Protein AF-A0A9P7HRH3-F1 (afdb_monomer)

Foldseek 3Di:
DPPVVVVLVVVCVVLVVVADCPDSVDRDDPVVVVVVCVQQQLCDVQQAPPPVHVNVVVCCVPPVPLRVCCVPFDDDPLSSQPDDRVDHDDHDPCSSVVSVVVRVCVVCVCVVVD

Solvent-accessible surface area (backbone atoms only — not comparable to full-atom values): 6646 Å² total; per-residue (Å²): 124,61,68,67,53,50,56,50,51,54,51,50,57,59,49,46,76,78,40,57,70,82,45,104,86,43,82,56,46,72,68,56,55,50,48,51,38,60,72,50,20,29,51,53,70,48,42,43,98,29,86,88,34,68,53,14,52,50,40,48,72,75,39,47,67,60,45,52,40,74,72,74,48,68,86,51,80,41,56,54,17,54,40,80,62,97,38,64,49,73,54,38,91,62,20,62,59,56,43,50,53,52,34,53,51,58,77,48,60,67,60,89,76,110

pLDDT: mean 86.04, std 13.28, range [50.44, 98.31]

Secondary structure (DSSP, 8-state):
-HHHHHHHHHHHHHHHTTS-EEETTEE--HHHHHHHHHHHT--HHHHSS-TTSHHHHHHHHH-HHHHHHHHHS---GGGGGTS--SSSSPP-TTHHHHHHHHHHHHHHTTGGG-

Organism: NCBI:txid221167

Sequence (114 aa):
MNKDADAFIDNIVKLSKGGDVKFTGVIGHKEFDKWLNVVAGTGLYDHLGNWTNGRCWKLWWKDRELYNKLMTGILSAHVLRLFDTGRGRKQWAGARQAIMEANDAADNFGKDKA

Radius of gyration: 17.29 Å; Cα contacts (8 Å, |Δi|>4): 103; chains: 1; bo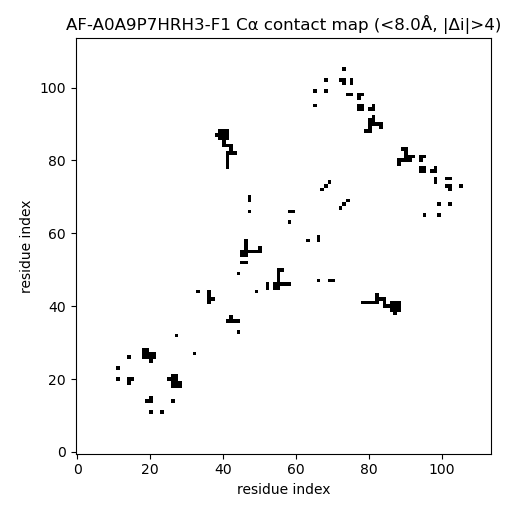unding box: 52×30×35 Å

Mean predicted aligned error: 9.31 Å

Structure (mmCIF, N/CA/C/O backbone):
data_AF-A0A9P7HRH3-F1
#
_entry.id   AF-A0A9P7HRH3-F1
#
loop_
_atom_site.group_PDB
_atom_site.id
_atom_site.type_symbol
_atom_site.label_atom_id
_atom_site.label_alt_id
_atom_site.label_comp_id
_atom_site.label_asym_id
_atom_site.label_entity_id
_atom_site.label_seq_id
_atom_site.pdbx_PDB_ins_code
_atom_site.Cartn_x
_atom_site.Cartn_y
_atom_site.Cartn_z
_atom_site.occupancy
_atom_site.B_iso_or_equiv
_atom_site.auth_seq_id
_atom_site.auth_comp_id
_atom_site.auth_asym_id
_atom_site.auth_atom_id
_atom_site.pdbx_PDB_model_num
ATOM 1 N N . MET A 1 1 ? 34.851 -1.858 -14.385 1.00 52.06 1 MET A N 1
ATOM 2 C CA . MET A 1 1 ? 33.862 -1.669 -13.304 1.00 52.06 1 MET A CA 1
ATOM 3 C C . MET A 1 1 ? 32.852 -0.556 -13.600 1.00 52.06 1 MET A C 1
ATOM 5 O O . MET A 1 1 ? 31.695 -0.786 -13.305 1.00 52.06 1 MET A O 1
ATOM 9 N N . ASN A 1 2 ? 33.215 0.573 -14.241 1.00 67.44 2 ASN A N 1
ATOM 10 C CA . ASN A 1 2 ? 32.230 1.622 -14.597 1.00 67.44 2 ASN A CA 1
ATOM 11 C C . ASN A 1 2 ? 31.457 1.388 -15.910 1.00 67.44 2 ASN A C 1
ATOM 13 O O . ASN A 1 2 ? 30.243 1.512 -15.910 1.00 67.44 2 ASN A O 1
ATOM 17 N N . LYS A 1 3 ? 32.104 0.963 -17.007 1.00 76.81 3 LYS A N 1
ATOM 18 C CA . LYS A 1 3 ? 31.423 0.846 -18.318 1.00 76.81 3 LYS A CA 1
ATOM 19 C C . LYS A 1 3 ? 30.221 -0.104 -18.341 1.00 76.81 3 LYS A C 1
ATOM 21 O O . LYS A 1 3 ? 29.225 0.203 -18.984 1.00 76.81 3 LYS A O 1
ATOM 26 N N . ASP A 1 4 ? 30.311 -1.239 -17.654 1.00 76.81 4 ASP A N 1
ATOM 27 C CA . ASP A 1 4 ? 29.221 -2.224 -17.632 1.00 76.81 4 ASP A CA 1
ATOM 28 C C . ASP A 1 4 ? 28.041 -1.743 -16.774 1.00 76.81 4 ASP A C 1
ATOM 30 O O . ASP A 1 4 ? 26.886 -2.019 -17.091 1.00 76.81 4 ASP A O 1
ATOM 34 N N . ALA A 1 5 ? 28.328 -0.973 -15.717 1.00 69.19 5 ALA A N 1
ATOM 35 C CA . ALA A 1 5 ? 27.309 -0.331 -14.894 1.00 69.19 5 ALA A CA 1
ATOM 36 C C . ALA A 1 5 ? 26.604 0.796 -15.666 1.00 69.19 5 ALA A C 1
ATOM 38 O O . ALA A 1 5 ? 25.376 0.857 -15.669 1.00 69.19 5 ALA A O 1
ATOM 39 N N . ASP A 1 6 ? 27.365 1.621 -16.387 1.00 82.31 6 ASP A N 1
ATOM 40 C CA . ASP A 1 6 ? 26.828 2.706 -17.213 1.00 82.31 6 ASP A CA 1
ATOM 41 C C . ASP A 1 6 ? 25.946 2.153 -18.346 1.00 82.31 6 ASP A C 1
ATOM 43 O O . ASP A 1 6 ? 24.820 2.607 -18.545 1.00 82.31 6 ASP A O 1
ATOM 47 N N . ALA A 1 7 ? 26.397 1.091 -19.023 1.00 83.12 7 ALA A N 1
ATOM 48 C CA . ALA A 1 7 ? 25.623 0.425 -20.071 1.00 83.12 7 ALA A CA 1
ATOM 49 C C . ALA A 1 7 ? 24.313 -0.188 -19.545 1.00 83.12 7 ALA A C 1
ATOM 51 O O . ALA A 1 7 ? 23.292 -0.177 -20.235 1.00 83.12 7 ALA A O 1
ATOM 52 N N . PHE A 1 8 ? 24.322 -0.717 -18.319 1.00 79.25 8 PHE A N 1
ATOM 53 C CA . PHE A 1 8 ? 23.119 -1.223 -17.664 1.00 79.25 8 PHE A CA 1
ATOM 54 C C . PHE A 1 8 ? 22.125 -0.097 -17.337 1.00 79.25 8 PHE A C 1
ATOM 56 O O . PHE A 1 8 ? 20.936 -0.229 -17.638 1.00 79.25 8 PHE A O 1
ATOM 63 N N . ILE A 1 9 ? 22.605 1.023 -16.786 1.00 81.44 9 ILE A N 1
ATOM 64 C CA . ILE A 1 9 ? 21.782 2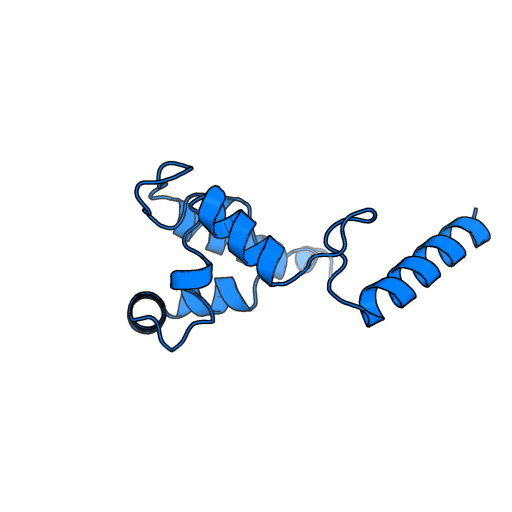.203 -16.477 1.00 81.44 9 ILE A CA 1
ATOM 65 C C . ILE A 1 9 ? 21.152 2.782 -17.752 1.00 81.44 9 ILE A C 1
ATOM 67 O O . ILE A 1 9 ? 19.941 3.012 -17.779 1.00 81.44 9 ILE A O 1
ATOM 71 N N . ASP A 1 10 ? 21.923 2.941 -18.830 1.00 86.12 10 ASP A N 1
ATOM 72 C CA . ASP A 1 10 ? 21.422 3.449 -20.116 1.00 86.12 10 ASP A CA 1
ATOM 73 C C . ASP A 1 10 ? 20.298 2.576 -20.689 1.00 86.12 10 ASP A C 1
ATOM 75 O O . ASP A 1 10 ? 19.311 3.073 -21.248 1.00 86.12 10 ASP A O 1
ATOM 79 N N . ASN A 1 11 ? 20.410 1.258 -20.518 1.00 79.94 11 ASN A N 1
ATOM 80 C CA . ASN A 1 11 ? 19.402 0.316 -20.983 1.00 79.94 11 ASN A CA 1
ATOM 81 C C . ASN A 1 11 ? 18.104 0.425 -20.163 1.00 79.94 11 ASN A C 1
ATOM 83 O O . ASN A 1 11 ? 17.014 0.439 -20.738 1.00 79.94 11 ASN A O 1
ATOM 87 N N . ILE A 1 12 ? 18.203 0.603 -18.838 1.00 77.38 12 ILE A N 1
ATOM 88 C CA . ILE A 1 12 ? 17.040 0.895 -17.983 1.00 77.38 12 ILE A CA 1
ATOM 89 C C . ILE A 1 12 ? 16.376 2.204 -18.410 1.00 77.38 12 ILE A C 1
ATOM 91 O O . ILE A 1 12 ? 15.165 2.226 -18.606 1.00 77.38 12 ILE A O 1
ATOM 95 N N . VAL A 1 13 ? 17.142 3.279 -18.618 1.00 80.81 13 VAL A N 1
ATOM 96 C CA . VAL A 1 13 ? 16.601 4.579 -19.055 1.00 80.81 13 VAL A CA 1
ATOM 97 C C . VAL A 1 13 ? 15.845 4.445 -20.378 1.00 80.81 13 VAL A C 1
ATOM 99 O O . VAL A 1 13 ? 14.775 5.035 -20.549 1.00 80.81 13 VAL A O 1
ATOM 102 N N . LYS A 1 14 ? 16.364 3.652 -21.319 1.00 80.50 14 LYS A N 1
ATOM 103 C CA . LYS A 1 14 ? 15.697 3.384 -22.597 1.00 80.50 14 LYS A CA 1
ATOM 104 C C . LYS A 1 14 ? 14.395 2.597 -22.420 1.00 80.50 14 LYS A C 1
ATOM 106 O O . LYS A 1 14 ? 13.410 2.937 -23.070 1.00 80.50 14 LYS A O 1
ATOM 111 N N . LEU A 1 15 ? 14.376 1.591 -21.545 1.00 71.12 15 LEU A N 1
ATOM 112 C CA . LEU A 1 15 ? 13.178 0.804 -21.229 1.00 71.12 15 LEU A CA 1
ATOM 113 C C . LEU A 1 15 ? 12.110 1.646 -20.519 1.00 71.12 15 LEU A C 1
ATOM 115 O O . LEU A 1 15 ? 10.939 1.566 -20.884 1.00 71.12 15 LEU A O 1
ATOM 119 N N . SER A 1 16 ? 12.516 2.520 -19.594 1.00 67.62 16 SER A N 1
ATOM 120 C CA . SER A 1 16 ? 11.616 3.420 -18.864 1.00 67.62 16 SER A CA 1
ATOM 121 C C . SER A 1 16 ? 10.880 4.409 -19.771 1.00 67.62 16 SER A C 1
ATOM 123 O O . SER A 1 16 ? 9.776 4.842 -19.451 1.00 67.62 16 SER A O 1
ATOM 125 N N . LYS A 1 17 ? 11.438 4.745 -20.945 1.00 73.38 17 LYS A N 1
ATOM 126 C CA . LYS A 1 17 ? 10.731 5.549 -21.961 1.00 73.38 17 LYS A CA 1
ATOM 127 C C . LYS A 1 17 ? 9.530 4.815 -22.578 1.00 73.38 17 LYS A C 1
ATOM 129 O O . LYS A 1 17 ? 8.678 5.469 -23.170 1.00 73.38 17 LYS A O 1
ATOM 134 N N . GLY A 1 18 ? 9.466 3.485 -22.467 1.00 66.56 18 GLY A N 1
ATOM 135 C CA . GLY A 1 18 ? 8.378 2.642 -22.976 1.00 66.56 18 GLY A CA 1
ATOM 136 C C . GLY A 1 18 ? 7.351 2.198 -21.925 1.00 66.56 18 GLY A C 1
ATOM 137 O O . GLY A 1 18 ? 6.336 1.613 -22.299 1.00 66.56 18 GLY A O 1
ATOM 138 N N . GLY A 1 19 ? 7.587 2.460 -20.635 1.00 62.16 19 GLY A N 1
ATOM 139 C CA . GLY A 1 19 ? 6.709 2.074 -19.523 1.00 62.16 19 GLY A CA 1
ATOM 140 C C . GLY A 1 19 ? 7.474 1.852 -18.213 1.00 62.16 19 GLY A C 1
ATOM 141 O O . GLY A 1 19 ? 8.698 1.944 -18.186 1.00 62.16 19 GLY A O 1
ATOM 142 N N . ASP A 1 20 ? 6.768 1.540 -17.123 1.00 57.84 20 ASP A N 1
ATOM 143 C CA . ASP A 1 20 ? 7.399 1.336 -15.811 1.00 57.84 20 ASP A CA 1
ATOM 144 C C . ASP A 1 20 ? 8.232 0.041 -15.767 1.00 57.84 20 ASP A C 1
ATOM 146 O O . ASP A 1 20 ? 7.718 -1.073 -15.929 1.00 57.84 20 ASP A O 1
ATOM 150 N N . VAL A 1 21 ? 9.529 0.183 -15.476 1.00 59.31 21 VAL A N 1
ATOM 151 C CA . VAL A 1 21 ? 10.441 -0.936 -15.195 1.00 59.31 21 VAL A CA 1
ATOM 152 C C . VAL A 1 21 ? 10.284 -1.332 -13.727 1.00 59.31 21 VAL A C 1
ATOM 154 O O . VAL A 1 21 ? 10.865 -0.713 -12.840 1.00 59.31 21 VAL A O 1
ATOM 157 N N . LYS A 1 22 ? 9.479 -2.365 -13.450 1.00 55.91 22 LYS A N 1
ATOM 158 C CA . LYS A 1 22 ? 9.220 -2.830 -12.069 1.00 55.91 22 LYS A CA 1
ATOM 159 C C . LYS A 1 22 ? 10.285 -3.796 -11.540 1.00 55.91 22 LYS A C 1
ATOM 161 O O . LYS A 1 22 ? 10.533 -3.838 -10.343 1.00 55.91 22 LYS A O 1
ATOM 166 N N . PHE A 1 23 ? 10.906 -4.552 -12.445 1.00 54.41 23 PHE A N 1
ATOM 167 C CA . PHE A 1 23 ? 12.082 -5.409 -12.263 1.00 54.41 23 PHE A CA 1
ATOM 168 C C . PHE A 1 23 ? 12.796 -5.472 -13.620 1.00 54.41 23 PHE A C 1
ATOM 170 O O . PHE A 1 23 ? 12.134 -5.439 -14.655 1.00 54.41 23 PHE A O 1
ATOM 177 N N . THR A 1 24 ? 14.120 -5.614 -13.651 1.00 50.44 24 THR A N 1
ATOM 178 C CA . THR A 1 24 ? 14.967 -5.573 -14.868 1.00 50.44 24 THR A CA 1
ATOM 179 C C . THR A 1 24 ? 14.730 -6.700 -15.892 1.00 50.44 24 THR A C 1
ATOM 181 O O . THR A 1 24 ? 15.504 -6.849 -16.831 1.00 50.44 24 THR A O 1
ATOM 184 N N . GLY A 1 25 ? 13.644 -7.467 -15.755 1.00 52.88 25 GLY A N 1
ATOM 185 C CA . GLY A 1 25 ? 13.174 -8.470 -16.716 1.00 52.88 25 GLY A CA 1
ATOM 186 C C . GLY A 1 25 ? 11.661 -8.453 -16.978 1.00 52.88 25 GLY A C 1
ATOM 187 O O . GLY A 1 25 ? 11.165 -9.351 -17.650 1.00 52.88 25 GLY A O 1
ATOM 188 N N . VAL A 1 26 ? 10.909 -7.473 -16.457 1.00 56.06 26 VAL A N 1
ATOM 189 C CA . VAL A 1 26 ? 9.451 -7.382 -16.650 1.00 56.06 26 VAL A CA 1
ATOM 190 C C . VAL A 1 26 ? 9.074 -5.964 -17.060 1.00 56.06 26 VAL A C 1
ATOM 192 O O . VAL A 1 26 ? 9.189 -5.028 -16.269 1.00 56.06 26 VAL A O 1
ATOM 195 N N . ILE A 1 27 ? 8.578 -5.818 -18.290 1.00 56.53 27 ILE A N 1
ATOM 196 C CA . ILE A 1 27 ? 7.889 -4.601 -18.726 1.00 56.53 27 ILE A CA 1
ATOM 197 C C . ILE A 1 27 ? 6.471 -4.676 -18.155 1.00 56.53 27 ILE A C 1
ATOM 199 O O . ILE A 1 27 ? 5.667 -5.518 -18.560 1.00 56.53 27 ILE A O 1
ATOM 203 N N . GLY A 1 28 ? 6.181 -3.842 -17.157 1.00 60.75 28 GLY A N 1
ATOM 204 C CA . GLY A 1 28 ? 4.860 -3.783 -16.543 1.00 60.75 28 GLY A CA 1
ATOM 205 C C . GLY A 1 28 ? 3.862 -3.132 -17.495 1.00 60.75 28 GLY A C 1
ATOM 206 O O . GLY A 1 28 ? 3.879 -1.919 -17.684 1.00 60.75 28 GLY A O 1
ATOM 207 N N . HIS A 1 29 ? 2.973 -3.921 -18.097 1.00 72.38 29 HIS A N 1
ATOM 208 C CA . HIS A 1 29 ? 1.818 -3.383 -18.813 1.00 72.38 29 HIS A CA 1
ATOM 209 C C . HIS A 1 29 ? 0.652 -3.168 -17.839 1.00 72.38 29 HIS A C 1
ATOM 211 O O . HIS A 1 29 ? 0.348 -4.044 -17.030 1.00 72.38 29 HIS A O 1
ATOM 217 N N . LYS A 1 30 ? -0.058 -2.037 -17.958 1.00 79.12 30 LYS A N 1
ATOM 218 C CA . LYS A 1 30 ? -1.198 -1.674 -17.090 1.00 79.12 30 LYS A CA 1
ATOM 219 C C . LYS A 1 30 ? -2.235 -2.795 -16.945 1.00 79.12 30 LYS A C 1
ATOM 221 O O . LYS A 1 30 ? -2.735 -3.034 -15.848 1.00 79.12 30 LYS A O 1
ATOM 226 N N . GLU A 1 31 ? -2.555 -3.486 -18.037 1.00 83.62 31 GLU A N 1
ATOM 227 C CA . GLU A 1 31 ? -3.522 -4.591 -18.016 1.00 83.62 31 GLU A CA 1
ATOM 228 C C . GLU A 1 31 ? -2.988 -5.820 -17.275 1.00 83.62 31 GLU A C 1
ATOM 230 O O . GLU A 1 31 ? -3.734 -6.471 -16.545 1.00 83.62 31 GLU A O 1
ATOM 235 N N . PHE A 1 32 ? -1.687 -6.097 -17.384 1.00 84.81 32 PHE A N 1
ATOM 236 C CA . PHE A 1 32 ? -1.042 -7.161 -16.621 1.00 84.81 32 PHE A CA 1
ATOM 237 C C . PHE A 1 32 ? -1.016 -6.835 -15.124 1.00 84.81 32 PHE A C 1
ATOM 239 O O . PHE A 1 32 ? -1.363 -7.684 -14.308 1.00 84.81 32 PHE A O 1
ATOM 246 N N . ASP A 1 33 ? -0.711 -5.590 -14.751 1.00 83.81 33 ASP A N 1
ATOM 247 C CA . ASP A 1 33 ? -0.769 -5.141 -13.356 1.00 83.81 33 ASP A CA 1
ATOM 248 C C . ASP A 1 33 ? -2.181 -5.233 -12.772 1.00 83.81 33 ASP A C 1
ATOM 250 O O . ASP A 1 33 ? -2.373 -5.688 -11.640 1.00 83.81 33 ASP A O 1
ATOM 254 N N . LYS A 1 34 ? -3.186 -4.822 -13.551 1.00 86.75 34 LYS A N 1
ATOM 255 C CA . LYS A 1 34 ? -4.591 -4.932 -13.162 1.00 86.75 34 LYS A CA 1
ATOM 256 C C . LYS A 1 34 ? -4.980 -6.396 -12.970 1.00 86.75 34 LYS A C 1
ATOM 258 O O . LYS A 1 34 ? -5.568 -6.734 -11.943 1.00 86.75 34 LYS A O 1
ATOM 263 N N . TRP A 1 35 ? -4.608 -7.266 -13.908 1.00 88.81 35 TRP A N 1
ATOM 264 C CA . TRP A 1 35 ? -4.828 -8.707 -13.800 1.00 88.81 35 TRP A CA 1
ATOM 265 C C . TRP A 1 35 ? -4.145 -9.298 -12.560 1.00 88.81 35 TRP A C 1
ATOM 267 O O . TRP A 1 35 ? -4.803 -9.989 -11.784 1.00 88.81 35 TRP A O 1
ATOM 277 N N . LEU A 1 36 ? -2.877 -8.962 -12.303 1.00 89.38 36 LEU A N 1
ATOM 278 C CA . LEU A 1 36 ? -2.143 -9.405 -11.115 1.00 89.38 36 LEU A CA 1
ATOM 279 C C . LEU A 1 36 ? -2.867 -9.012 -9.825 1.00 89.38 36 LEU A C 1
ATOM 281 O O . LEU A 1 36 ? -3.021 -9.839 -8.929 1.00 89.38 36 LEU A O 1
ATOM 285 N N . ASN A 1 37 ? -3.348 -7.772 -9.734 1.00 90.06 37 ASN A N 1
ATOM 286 C CA . ASN A 1 37 ? -4.068 -7.289 -8.556 1.00 90.06 37 ASN A CA 1
ATOM 287 C C . ASN A 1 37 ? -5.410 -8.002 -8.357 1.00 90.06 37 ASN 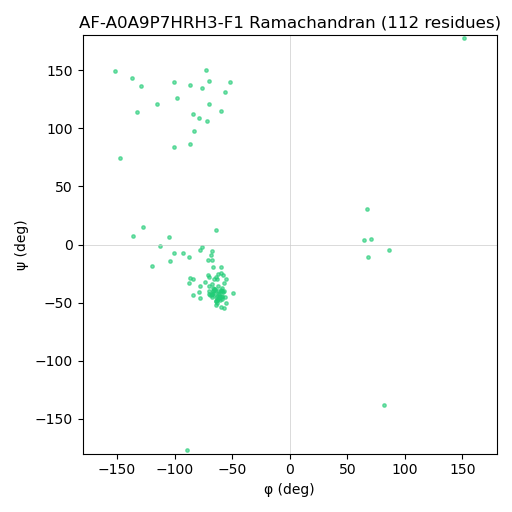A C 1
ATOM 289 O O . ASN A 1 37 ? -5.765 -8.327 -7.221 1.00 90.06 37 ASN A O 1
ATOM 293 N N . VAL A 1 38 ? -6.128 -8.293 -9.445 1.00 90.50 38 VAL A N 1
ATOM 294 C CA . VAL A 1 38 ? -7.366 -9.086 -9.410 1.00 90.50 38 VAL A CA 1
ATOM 295 C C . VAL A 1 38 ? -7.081 -10.514 -8.943 1.00 90.50 38 VAL A C 1
ATOM 297 O O . VAL A 1 38 ? -7.744 -11.008 -8.031 1.00 90.50 38 VAL A O 1
ATOM 300 N N . VAL A 1 39 ? -6.074 -11.178 -9.517 1.00 91.81 39 VAL A N 1
ATOM 301 C CA . VAL A 1 39 ? -5.727 -12.563 -9.168 1.00 91.81 39 VAL A CA 1
ATOM 302 C C . VAL A 1 39 ? -5.263 -12.665 -7.719 1.00 91.81 39 VAL A C 1
ATOM 304 O O . VAL A 1 39 ? -5.744 -13.544 -6.998 1.00 91.81 39 VAL A O 1
ATOM 307 N N . ALA A 1 40 ? -4.396 -11.748 -7.287 1.00 90.25 40 ALA A N 1
ATOM 308 C CA . ALA A 1 40 ? -3.880 -11.671 -5.925 1.00 90.25 40 ALA A CA 1
ATOM 309 C C . ALA A 1 40 ? -4.923 -11.197 -4.898 1.00 90.25 40 ALA A C 1
ATOM 311 O O . ALA A 1 40 ? -4.682 -11.326 -3.698 1.00 90.25 40 ALA A O 1
ATOM 312 N N . GLY A 1 41 ? -6.063 -10.662 -5.349 1.00 93.44 41 GLY A N 1
ATOM 313 C CA . GLY A 1 41 ? -7.144 -10.201 -4.482 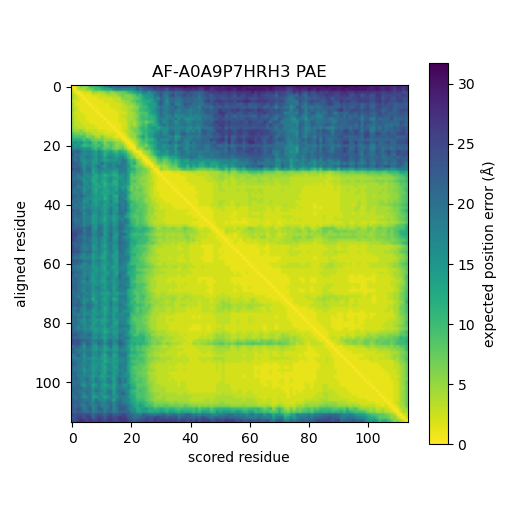1.00 93.44 41 GLY A CA 1
ATOM 314 C C . GLY A 1 41 ? -6.773 -8.986 -3.632 1.00 93.44 41 GLY A C 1
ATOM 315 O O . GLY A 1 41 ? -7.281 -8.842 -2.526 1.00 93.44 41 GLY A O 1
ATOM 316 N N . THR A 1 42 ? -5.887 -8.107 -4.110 1.00 93.69 42 THR A N 1
ATOM 317 C CA . THR A 1 42 ? -5.397 -6.965 -3.311 1.00 93.69 42 THR A CA 1
ATOM 318 C C . THR A 1 42 ? -6.458 -5.887 -3.102 1.00 93.69 42 THR A C 1
ATOM 320 O O . THR A 1 42 ? -6.381 -5.127 -2.144 1.00 93.69 42 THR A O 1
ATOM 323 N N . GLY A 1 43 ? -7.424 -5.776 -4.020 1.00 93.56 43 GLY A N 1
ATOM 324 C CA . GLY A 1 43 ? -8.463 -4.743 -3.999 1.00 93.56 43 GLY A CA 1
ATOM 325 C C . GLY A 1 43 ? -7.962 -3.331 -4.323 1.00 93.56 43 GLY A C 1
ATOM 326 O O . GLY A 1 43 ? -8.750 -2.391 -4.265 1.00 93.56 43 GLY A O 1
ATOM 327 N N . LEU A 1 44 ? -6.687 -3.151 -4.682 1.00 92.88 44 LEU A N 1
ATOM 328 C CA . LEU A 1 44 ? -6.087 -1.820 -4.831 1.00 92.88 44 LEU A CA 1
ATOM 329 C C . LEU A 1 44 ? -6.731 -0.987 -5.942 1.00 92.88 44 LEU A C 1
ATOM 331 O O . LEU A 1 44 ? -7.132 0.147 -5.700 1.00 92.88 44 LEU A O 1
ATOM 335 N N . TYR A 1 45 ? -6.918 -1.570 -7.126 1.00 91.06 45 TYR A N 1
ATOM 336 C CA . TYR A 1 45 ? -7.514 -0.885 -8.285 1.00 91.06 45 TYR A CA 1
ATOM 337 C C . TYR A 1 45 ? -9.001 -0.535 -8.112 1.00 91.06 45 TYR A C 1
ATOM 339 O O . TYR A 1 45 ? -9.550 0.247 -8.888 1.00 91.06 45 TYR A O 1
ATOM 347 N N . ASP A 1 46 ? -9.659 -1.102 -7.102 1.00 92.38 46 ASP A N 1
ATOM 348 C CA . ASP A 1 46 ? -11.032 -0.745 -6.756 1.00 92.38 46 ASP A CA 1
ATOM 349 C C . ASP A 1 46 ? -11.111 0.446 -5.801 1.00 92.38 46 ASP A C 1
ATOM 351 O O . ASP A 1 46 ? -12.107 1.170 -5.797 1.00 92.38 46 ASP A O 1
ATOM 355 N N . HIS A 1 47 ? -10.080 0.624 -4.974 1.00 94.69 47 HIS A N 1
ATOM 356 C CA . HIS A 1 47 ? -10.038 1.625 -3.913 1.00 94.69 47 HIS A CA 1
ATOM 357 C C . HIS A 1 47 ? -9.161 2.834 -4.259 1.00 94.69 47 HIS A C 1
ATOM 359 O O . HIS A 1 47 ? -9.258 3.852 -3.579 1.00 94.69 47 HIS A O 1
ATOM 365 N N . LEU A 1 48 ? -8.321 2.744 -5.294 1.00 92.56 48 LEU A N 1
ATOM 366 C CA . LEU A 1 48 ? -7.360 3.778 -5.677 1.00 92.56 48 LEU A CA 1
ATOM 367 C C . LEU A 1 48 ? -7.471 4.111 -7.165 1.00 92.56 48 LEU A C 1
ATOM 369 O O . LEU A 1 48 ? -7.569 3.219 -8.007 1.00 92.56 48 LEU A O 1
ATOM 373 N N . GLY A 1 49 ? -7.440 5.406 -7.494 1.00 82.94 49 GLY A N 1
ATOM 374 C CA . GLY A 1 49 ? -7.341 5.915 -8.870 1.00 82.94 49 GLY A CA 1
ATOM 375 C C . GLY A 1 49 ? -8.560 5.674 -9.773 1.00 82.94 49 GLY A C 1
ATOM 376 O O . GLY A 1 49 ? -8.643 6.264 -10.849 1.00 82.94 49 GLY A O 1
ATOM 377 N N . ASN A 1 50 ? -9.522 4.850 -9.352 1.00 86.50 50 ASN A N 1
ATOM 378 C CA . ASN A 1 50 ? -10.748 4.575 -10.090 1.00 86.50 50 ASN A CA 1
ATOM 379 C C . ASN A 1 50 ? -11.934 5.381 -9.539 1.00 86.50 50 ASN A C 1
ATOM 381 O O . ASN A 1 50 ? -12.758 4.870 -8.780 1.00 86.50 50 ASN A O 1
ATOM 385 N N . TRP A 1 51 ? -12.063 6.629 -9.991 1.00 89.12 51 TRP A N 1
ATOM 386 C CA . TRP A 1 51 ? -13.149 7.538 -9.597 1.00 89.12 51 TRP A CA 1
ATOM 387 C C . TRP A 1 51 ? -14.543 7.127 -10.086 1.00 89.12 51 TRP A C 1
ATOM 389 O O . TRP A 1 51 ? -15.530 7.746 -9.706 1.00 89.12 51 TRP A O 1
ATOM 399 N N . THR A 1 52 ? -14.664 6.083 -10.905 1.00 92.50 52 THR A N 1
ATOM 400 C CA . THR A 1 52 ? -15.980 5.519 -11.254 1.00 92.50 52 THR A CA 1
ATOM 401 C C . THR A 1 52 ? -16.450 4.467 -10.246 1.00 92.50 52 THR A C 1
ATOM 403 O O . THR A 1 52 ? -17.612 4.073 -10.259 1.00 92.50 52 THR A O 1
ATOM 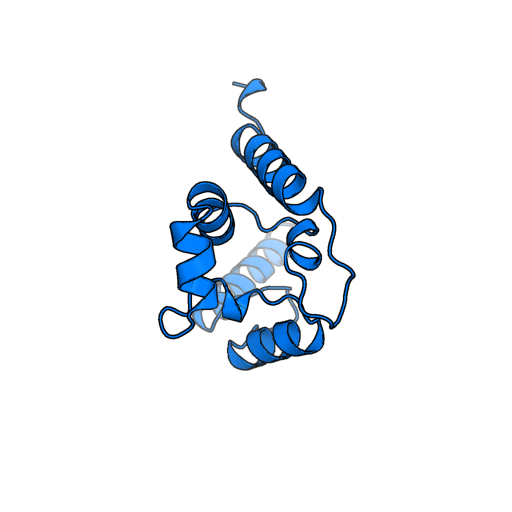406 N N . ASN A 1 53 ? -15.575 4.023 -9.335 1.00 93.00 53 ASN A N 1
ATOM 407 C CA . ASN A 1 53 ? -15.886 3.006 -8.337 1.00 93.00 53 ASN A CA 1
ATOM 408 C C . ASN A 1 53 ? -16.234 3.644 -6.983 1.00 93.00 53 ASN A C 1
ATOM 410 O O . ASN A 1 53 ? -15.444 4.388 -6.399 1.00 93.00 53 ASN A O 1
ATOM 414 N N . GLY A 1 54 ? -17.398 3.295 -6.429 1.00 95.81 54 GLY A N 1
ATOM 415 C CA . GLY A 1 54 ? -17.827 3.761 -5.107 1.00 95.81 54 GLY A CA 1
ATOM 416 C C . GLY A 1 54 ? -16.878 3.365 -3.966 1.00 95.81 54 GLY A C 1
ATOM 417 O O . GLY A 1 54 ? -16.814 4.068 -2.960 1.00 95.81 54 GLY A O 1
ATOM 418 N N . ARG A 1 55 ? -16.093 2.285 -4.115 1.00 95.38 55 ARG A N 1
ATOM 419 C CA . ARG A 1 55 ? -15.073 1.881 -3.129 1.00 95.38 55 ARG A CA 1
ATOM 420 C C . ARG A 1 55 ? -13.919 2.883 -3.041 1.00 95.38 55 ARG A C 1
ATOM 422 O O . ARG A 1 55 ? -13.467 3.173 -1.934 1.00 95.38 55 ARG A O 1
ATOM 429 N N . CYS A 1 56 ? -13.513 3.464 -4.171 1.00 96.12 56 CYS A N 1
ATOM 430 C CA . CYS A 1 56 ? -12.517 4.534 -4.225 1.00 96.12 56 CYS A CA 1
ATOM 431 C C . CYS A 1 56 ? -13.015 5.780 -3.489 1.00 96.12 56 CYS A C 1
ATOM 433 O O . CYS A 1 56 ? -12.349 6.277 -2.582 1.00 96.12 56 CYS A O 1
ATOM 435 N N . TRP A 1 57 ? -14.237 6.223 -3.797 1.00 96.62 57 TRP A N 1
ATOM 436 C CA . TRP A 1 57 ? -14.868 7.341 -3.091 1.00 96.62 57 TRP A CA 1
ATOM 437 C C . TRP A 1 57 ? -15.011 7.081 -1.592 1.00 96.62 57 TRP A C 1
ATOM 439 O O . TRP A 1 57 ? -14.690 7.948 -0.783 1.00 96.62 57 TRP A O 1
ATOM 449 N N . LYS A 1 58 ? -15.445 5.878 -1.202 1.00 96.56 58 LYS A N 1
ATOM 450 C CA . LYS A 1 58 ? -15.601 5.500 0.207 1.00 96.56 58 LYS A CA 1
ATOM 451 C C . LYS A 1 58 ? -14.285 5.609 0.973 1.00 96.56 58 LYS A C 1
ATOM 453 O O . LYS A 1 58 ? -14.288 6.139 2.081 1.00 96.56 58 LYS A O 1
ATOM 458 N N . LEU A 1 59 ? -13.179 5.121 0.406 1.00 96.88 59 LEU A N 1
ATOM 459 C CA . LEU A 1 59 ? -11.862 5.251 1.031 1.00 96.88 59 LEU A CA 1
ATOM 460 C C . LEU A 1 59 ? -11.444 6.721 1.128 1.00 96.88 59 LEU A C 1
ATOM 462 O O . LEU A 1 59 ? -11.077 7.182 2.203 1.00 96.88 59 LEU A O 1
ATOM 466 N N . TRP A 1 60 ? -11.560 7.457 0.024 1.00 97.19 60 TRP A N 1
ATOM 467 C CA . TRP A 1 60 ? -11.179 8.865 -0.063 1.00 97.19 60 TRP A CA 1
ATOM 468 C C . TRP A 1 60 ? -11.894 9.753 0.963 1.00 97.19 60 TRP A C 1
ATOM 470 O O . TRP A 1 60 ? -11.273 10.650 1.534 1.00 97.19 60 TRP A O 1
ATOM 480 N N . TRP A 1 61 ? -13.185 9.500 1.205 1.00 97.12 61 TRP A N 1
ATOM 481 C CA . TRP A 1 61 ? -13.989 10.235 2.185 1.00 97.12 61 TRP A CA 1
ATOM 482 C C . TRP A 1 61 ? -13.751 9.778 3.624 1.00 97.12 61 TRP A C 1
ATOM 484 O O . TRP A 1 61 ? -13.702 10.613 4.521 1.00 97.12 61 TRP A O 1
ATOM 494 N N . LYS A 1 62 ? -13.624 8.467 3.862 1.00 97.25 62 LYS A N 1
ATOM 495 C CA . LYS A 1 62 ? -13.512 7.918 5.221 1.00 97.25 62 LYS A CA 1
ATOM 496 C C . LYS A 1 62 ? -12.113 8.085 5.814 1.00 97.25 62 LYS A C 1
ATOM 498 O O . LYS A 1 62 ? -11.986 8.251 7.021 1.00 97.25 62 LYS A O 1
ATOM 503 N N . ASP A 1 63 ? -11.078 7.979 4.988 1.00 97.50 63 ASP A N 1
ATOM 504 C CA . ASP A 1 63 ? -9.693 7.917 5.444 1.00 97.50 63 ASP A CA 1
ATOM 505 C C . ASP A 1 63 ? -8.762 8.573 4.425 1.00 97.50 63 ASP A C 1
ATOM 507 O O . ASP A 1 63 ? -8.058 7.932 3.637 1.00 97.50 63 ASP A O 1
ATOM 511 N N . ARG A 1 64 ? -8.819 9.906 4.407 1.00 96.62 64 ARG A N 1
ATOM 512 C CA . ARG A 1 64 ? -8.106 10.700 3.411 1.00 96.62 64 ARG A CA 1
ATOM 513 C C . ARG A 1 64 ? -6.591 10.631 3.573 1.00 96.62 64 ARG A C 1
ATOM 515 O O . ARG A 1 64 ? -5.862 10.664 2.585 1.00 96.62 64 ARG A O 1
ATOM 522 N N . GLU A 1 65 ? -6.133 10.521 4.808 1.00 97.19 65 GLU A N 1
ATOM 523 C CA . GLU A 1 65 ? -4.725 10.346 5.134 1.00 97.19 65 GLU A CA 1
ATOM 524 C C . GLU A 1 65 ? -4.174 9.061 4.502 1.00 97.19 65 GLU A C 1
ATOM 526 O O . GLU A 1 65 ? -3.229 9.124 3.712 1.00 97.19 65 GLU A O 1
ATOM 531 N N . LEU A 1 66 ? -4.830 7.920 4.751 1.00 97.12 66 LEU A N 1
ATOM 532 C CA . LEU A 1 66 ? -4.445 6.643 4.155 1.00 97.12 66 LEU A CA 1
ATOM 533 C C . LEU A 1 66 ? -4.517 6.694 2.626 1.00 97.12 66 LEU A C 1
ATOM 535 O O . LEU A 1 66 ? -3.586 6.243 1.964 1.00 97.12 66 LEU A O 1
ATOM 539 N N . TYR A 1 67 ? -5.587 7.261 2.053 1.00 96.69 67 TYR A N 1
ATOM 540 C CA . TYR A 1 67 ? -5.706 7.404 0.598 1.00 96.69 67 TYR A CA 1
ATOM 541 C C . TYR A 1 67 ? -4.505 8.158 0.014 1.00 96.69 67 TYR A C 1
ATOM 543 O O . TYR A 1 67 ? -3.859 7.687 -0.921 1.00 96.69 67 TYR A O 1
ATOM 551 N N . ASN A 1 68 ? -4.170 9.316 0.586 1.00 95.56 68 ASN A N 1
ATOM 552 C CA . ASN A 1 68 ? -3.064 10.134 0.103 1.00 95.56 68 ASN A CA 1
ATOM 553 C C . ASN A 1 68 ? -1.717 9.417 0.273 1.00 95.56 68 ASN A C 1
ATOM 555 O O . ASN A 1 68 ? -0.877 9.493 -0.626 1.00 95.56 68 ASN A O 1
ATOM 559 N N . LYS A 1 69 ? -1.508 8.692 1.381 1.00 95.94 69 LYS A N 1
ATOM 560 C CA . LYS A 1 69 ? -0.291 7.894 1.584 1.00 95.94 69 LYS A CA 1
ATOM 561 C C . LYS A 1 69 ? -0.175 6.728 0.615 1.00 95.94 69 LYS A C 1
ATOM 563 O O . LYS A 1 69 ? 0.902 6.526 0.077 1.00 95.94 69 LYS A O 1
ATOM 568 N N . LEU A 1 70 ? -1.260 6.028 0.301 1.00 95.31 70 LEU A N 1
ATOM 569 C CA . LEU A 1 70 ? -1.239 4.966 -0.712 1.00 95.31 70 LEU A CA 1
ATOM 570 C C . LEU A 1 70 ? -0.928 5.488 -2.122 1.00 95.31 70 LEU A C 1
ATOM 572 O O . LEU A 1 70 ? -0.402 4.739 -2.939 1.00 95.31 70 LEU A O 1
ATOM 576 N N . MET A 1 71 ? -1.261 6.749 -2.410 1.00 93.25 71 MET A N 1
ATOM 577 C CA . MET A 1 71 ? -1.026 7.367 -3.719 1.00 93.25 71 MET A CA 1
ATOM 578 C C . MET A 1 71 ? 0.359 8.004 -3.867 1.00 93.25 71 MET A C 1
ATOM 580 O O . MET A 1 71 ? 0.877 8.055 -4.977 1.00 93.25 71 MET A O 1
ATOM 584 N N . THR A 1 72 ? 0.927 8.544 -2.787 1.00 93.06 72 THR A N 1
ATOM 585 C CA . THR A 1 72 ? 2.157 9.364 -2.847 1.00 93.06 72 THR A CA 1
ATOM 586 C C . THR A 1 72 ? 3.324 8.795 -2.053 1.00 93.06 72 THR A C 1
ATOM 588 O O . THR A 1 72 ? 4.459 9.210 -2.255 1.00 93.06 72 THR A O 1
ATOM 591 N N . GLY A 1 73 ? 3.045 7.886 -1.125 1.00 92.44 73 GLY A N 1
ATOM 592 C CA . GLY A 1 73 ? 4.027 7.286 -0.240 1.00 92.44 73 GLY A CA 1
ATOM 593 C C . GLY A 1 73 ? 4.677 6.031 -0.813 1.00 92.44 73 GLY A C 1
ATOM 594 O O . GLY A 1 73 ? 4.392 5.593 -1.930 1.00 92.44 73 GLY A O 1
ATOM 595 N N . ILE A 1 74 ? 5.534 5.411 -0.006 1.00 93.38 74 ILE A N 1
ATOM 596 C CA . ILE A 1 74 ? 6.108 4.112 -0.327 1.00 93.38 74 ILE A CA 1
ATOM 597 C C . ILE A 1 74 ? 5.046 3.010 -0.252 1.00 93.38 74 ILE A C 1
ATOM 599 O O . ILE A 1 74 ? 4.203 2.954 0.653 1.00 93.38 74 ILE A O 1
ATOM 603 N N . LEU A 1 75 ? 5.124 2.074 -1.194 1.00 89.12 75 LEU A N 1
ATOM 604 C CA . LEU A 1 75 ? 4.240 0.917 -1.235 1.00 89.12 75 LEU A CA 1
ATOM 605 C C . LEU A 1 75 ? 4.804 -0.214 -0.363 1.00 89.12 75 LEU A C 1
ATOM 607 O O . LEU A 1 75 ? 5.513 -1.098 -0.843 1.00 89.12 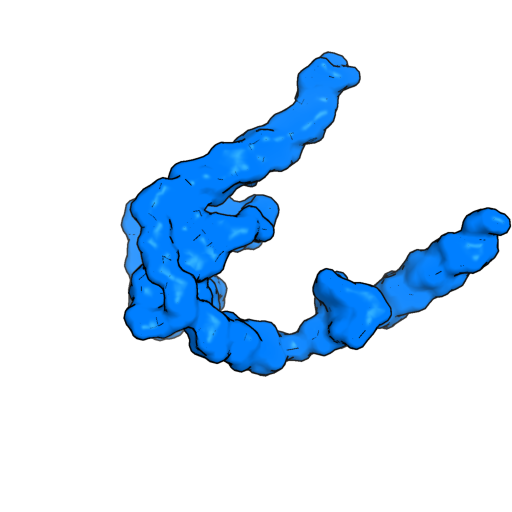75 LEU A O 1
ATOM 611 N N . SER A 1 76 ? 4.490 -0.197 0.933 1.00 93.81 76 SER A N 1
ATOM 612 C CA . SER A 1 76 ? 4.880 -1.287 1.837 1.00 93.81 76 SER A CA 1
ATOM 613 C C . SER A 1 76 ? 4.058 -2.562 1.590 1.00 93.81 76 SER A C 1
ATOM 615 O O . SER A 1 76 ? 2.884 -2.513 1.214 1.00 93.81 76 SER A O 1
ATOM 617 N N . ALA A 1 77 ? 4.648 -3.735 1.853 1.00 93.75 77 ALA A N 1
ATOM 618 C CA . ALA A 1 77 ? 4.006 -5.038 1.626 1.00 93.75 77 ALA A CA 1
ATOM 619 C C . ALA A 1 77 ? 2.692 -5.238 2.413 1.00 93.75 77 ALA A C 1
ATOM 621 O O . ALA A 1 77 ? 1.860 -6.069 2.045 1.00 93.75 77 ALA A O 1
ATOM 622 N N . HIS A 1 78 ? 2.475 -4.451 3.469 1.00 96.44 78 HIS A N 1
ATOM 623 C CA . HIS A 1 78 ? 1.251 -4.432 4.271 1.00 96.44 78 HIS A CA 1
ATOM 624 C C . HIS A 1 78 ? -0.005 -4.126 3.444 1.00 96.44 78 HIS A C 1
ATOM 626 O O . HIS A 1 78 ? -1.090 -4.610 3.774 1.00 96.44 78 HIS A O 1
ATOM 632 N N . VAL A 1 79 ? 0.143 -3.409 2.323 1.00 95.19 79 VAL A N 1
ATOM 633 C CA . VAL A 1 79 ? -0.949 -3.105 1.388 1.00 95.19 79 VAL A CA 1
ATOM 634 C C . VAL A 1 79 ? -1.665 -4.364 0.884 1.00 95.19 79 VAL A C 1
ATOM 636 O O . VAL A 1 79 ? -2.872 -4.354 0.655 1.00 95.19 79 VAL A O 1
ATOM 639 N N . LEU A 1 80 ? -0.949 -5.490 0.798 1.00 94.06 80 LEU A N 1
ATOM 640 C CA . LEU A 1 80 ? -1.475 -6.779 0.343 1.00 94.06 80 LEU A CA 1
ATOM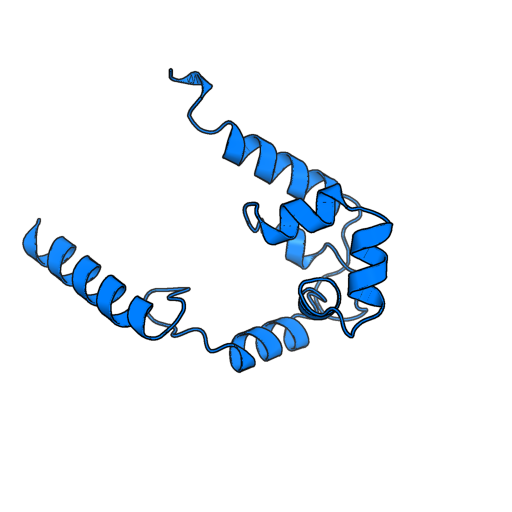 641 C C . LEU A 1 80 ? -2.489 -7.398 1.317 1.00 94.06 80 LEU A C 1
ATOM 643 O O . LEU A 1 80 ? -3.077 -8.427 0.997 1.00 94.06 80 LEU A O 1
ATOM 647 N N . ARG A 1 81 ? -2.649 -6.822 2.514 1.00 95.94 81 ARG A N 1
ATOM 648 C CA . ARG A 1 81 ? -3.573 -7.267 3.570 1.00 95.94 81 ARG A CA 1
ATOM 649 C C . ARG A 1 81 ? -4.470 -6.131 4.071 1.00 95.94 81 ARG A C 1
ATOM 651 O O . ARG A 1 81 ? -5.058 -6.259 5.144 1.00 95.94 81 ARG A O 1
ATOM 658 N N . LEU A 1 82 ? -4.539 -5.019 3.336 1.00 96.25 82 LEU A N 1
ATOM 659 C CA . LEU A 1 82 ? -5.255 -3.818 3.760 1.00 96.25 82 LEU A CA 1
ATOM 660 C C . LEU A 1 82 ? -6.771 -3.944 3.582 1.00 96.25 82 LEU A C 1
ATOM 662 O O . LEU A 1 82 ? -7.532 -3.614 4.493 1.00 96.25 82 LEU A O 1
ATOM 666 N N . PHE A 1 83 ? -7.205 -4.432 2.421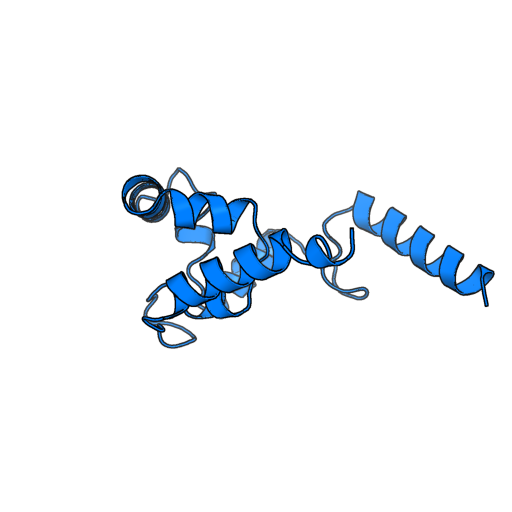 1.00 95.50 83 PHE A N 1
ATOM 667 C CA . PHE A 1 83 ? -8.618 -4.583 2.091 1.00 95.50 83 PHE A CA 1
ATOM 668 C C . PHE A 1 83 ? -9.068 -6.026 2.283 1.00 95.50 83 PHE A C 1
ATOM 670 O O . PHE A 1 83 ? -8.349 -6.960 1.933 1.00 95.50 83 PHE A O 1
ATOM 677 N N . ASP A 1 84 ? -10.273 -6.199 2.819 1.00 94.25 84 ASP A N 1
ATOM 678 C CA . ASP A 1 84 ? -10.959 -7.483 2.757 1.00 94.25 84 ASP A CA 1
ATOM 679 C C . ASP A 1 84 ? -11.686 -7.597 1.417 1.00 94.25 84 ASP A C 1
ATOM 681 O O . ASP A 1 84 ? -12.613 -6.840 1.123 1.00 94.25 84 ASP A O 1
ATOM 685 N N . THR A 1 85 ? -11.218 -8.514 0.580 1.00 91.69 85 THR A N 1
ATOM 686 C CA . THR A 1 85 ? -11.780 -8.775 -0.748 1.00 91.69 85 THR A CA 1
ATOM 687 C C . THR A 1 85 ? -12.433 -10.154 -0.834 1.00 91.69 85 THR A C 1
ATOM 689 O O . THR A 1 85 ? -12.918 -10.531 -1.899 1.00 91.69 85 THR A O 1
ATOM 692 N N . GLY A 1 86 ? -12.406 -10.942 0.251 1.00 90.44 86 GLY A N 1
ATOM 693 C CA . GLY A 1 86 ? -12.799 -12.354 0.231 1.00 90.44 86 GLY A CA 1
ATOM 694 C C . GLY A 1 86 ? -11.907 -13.255 -0.642 1.00 90.44 86 GLY A C 1
ATOM 695 O O . GLY A 1 86 ? -12.192 -14.443 -0.781 1.00 90.44 86 GLY A O 1
ATOM 696 N N . ARG A 1 87 ? -10.827 -12.722 -1.234 1.00 88.62 87 ARG A N 1
ATOM 697 C CA . ARG A 1 87 ? -9.888 -13.442 -2.103 1.00 88.62 87 ARG A CA 1
ATOM 698 C C . ARG A 1 87 ? -8.447 -13.065 -1.760 1.00 88.62 87 ARG A C 1
ATOM 700 O O . ARG A 1 87 ? -8.136 -11.915 -1.491 1.00 88.62 87 ARG A O 1
ATOM 707 N N . GLY A 1 88 ? -7.529 -14.024 -1.840 1.00 89.25 88 GLY A N 1
ATOM 708 C CA . GLY A 1 88 ? -6.111 -13.758 -1.598 1.00 89.25 88 GLY A CA 1
ATOM 709 C C . GLY A 1 88 ? -5.767 -13.733 -0.110 1.00 89.25 88 GLY A C 1
ATOM 710 O O . GLY A 1 88 ? -6.183 -14.614 0.644 1.00 89.25 88 GLY A O 1
ATOM 711 N N . ARG A 1 89 ? -4.936 -12.777 0.317 1.00 91.19 89 ARG A N 1
ATOM 712 C CA . ARG A 1 89 ? -4.437 -12.747 1.700 1.00 91.19 89 ARG A CA 1
ATOM 713 C C . ARG A 1 89 ? -5.512 -12.232 2.653 1.00 91.19 89 ARG A C 1
ATOM 715 O O . ARG A 1 89 ? -6.111 -11.191 2.414 1.00 91.19 89 ARG A O 1
ATOM 722 N N . LYS A 1 90 ? -5.680 -12.917 3.790 1.00 94.81 90 LYS A N 1
ATOM 723 C CA . LYS A 1 90 ? -6.586 -12.474 4.858 1.00 94.81 90 LYS A CA 1
ATOM 724 C C . LYS A 1 90 ? -6.216 -11.065 5.323 1.00 94.81 90 LYS A C 1
ATOM 726 O O . LYS A 1 90 ? -5.044 -10.816 5.657 1.00 94.81 90 LYS A O 1
ATOM 731 N N . GLN A 1 91 ? -7.231 -10.201 5.404 1.00 96.44 91 GLN A N 1
ATOM 732 C CA . GLN A 1 91 ? -7.093 -8.846 5.921 1.00 96.44 91 GLN A CA 1
ATOM 733 C C . GLN A 1 91 ? -6.406 -8.864 7.290 1.00 96.44 91 GLN A C 1
ATOM 735 O O . GLN A 1 91 ? -6.643 -9.741 8.128 1.00 96.44 91 GLN A O 1
ATOM 740 N N . TRP A 1 92 ? -5.525 -7.897 7.508 1.00 96.94 92 TRP A N 1
ATOM 741 C CA . TRP A 1 92 ? -4.870 -7.686 8.786 1.00 96.94 92 TRP A CA 1
ATOM 742 C C . TRP A 1 92 ? -5.288 -6.338 9.356 1.00 96.94 92 TRP A C 1
ATOM 744 O O . TRP A 1 92 ? -5.044 -5.306 8.742 1.00 96.94 92 TRP A O 1
ATOM 754 N N . ALA A 1 93 ? -5.887 -6.347 10.548 1.00 96.62 93 ALA A N 1
ATOM 755 C CA . ALA A 1 93 ? -6.372 -5.129 11.198 1.00 96.62 93 ALA A CA 1
ATOM 756 C C . ALA A 1 93 ? -5.260 -4.079 11.405 1.00 96.62 93 ALA A C 1
ATOM 758 O O . ALA A 1 93 ? -5.516 -2.886 11.283 1.00 96.62 93 ALA A O 1
ATOM 759 N N . GLY A 1 94 ? -4.018 -4.523 11.638 1.00 97.88 94 GLY A N 1
ATOM 760 C CA . GLY A 1 94 ? -2.850 -3.648 11.789 1.00 97.88 94 GLY A CA 1
ATOM 761 C C . GLY A 1 94 ? -2.269 -3.107 10.478 1.00 97.88 94 GLY A C 1
ATOM 762 O O . GLY A 1 94 ? -1.362 -2.282 10.521 1.00 97.88 94 GLY A O 1
ATOM 763 N N . ALA A 1 95 ? -2.775 -3.527 9.310 1.00 97.56 95 ALA A N 1
ATOM 764 C CA . ALA A 1 95 ? -2.187 -3.157 8.021 1.00 97.56 95 ALA A CA 1
ATOM 765 C C . ALA A 1 95 ? -2.173 -1.643 7.794 1.00 97.56 95 ALA A C 1
ATOM 767 O O . ALA A 1 95 ? -1.175 -1.123 7.310 1.00 97.56 95 ALA A O 1
ATOM 768 N N . ARG A 1 96 ? -3.241 -0.925 8.176 1.00 97.31 96 ARG A N 1
ATOM 769 C CA . ARG A 1 96 ? -3.279 0.542 8.066 1.00 97.31 96 ARG A CA 1
ATOM 770 C C . ARG A 1 96 ? -2.122 1.171 8.837 1.00 97.31 96 ARG A C 1
ATOM 772 O O . ARG A 1 96 ? -1.364 1.938 8.261 1.00 97.31 96 ARG A O 1
ATOM 779 N N . GLN A 1 97 ? -2.001 0.848 10.122 1.00 98.31 97 GLN A N 1
ATOM 780 C CA . GLN A 1 97 ? -0.988 1.438 10.993 1.00 98.31 97 GLN A CA 1
ATOM 781 C C . GLN A 1 97 ? 0.423 1.125 10.488 1.00 98.31 97 GLN A C 1
ATOM 783 O O . GLN A 1 97 ? 1.228 2.035 10.339 1.00 98.31 97 GLN A O 1
ATOM 788 N N . ALA A 1 98 ? 0.680 -0.124 10.100 1.00 98.25 98 ALA A N 1
ATOM 789 C CA . ALA A 1 98 ? 1.973 -0.529 9.560 1.00 98.25 98 ALA A CA 1
ATOM 790 C C . ALA A 1 98 ? 2.330 0.181 8.236 1.00 98.25 98 ALA A C 1
ATOM 792 O O . ALA A 1 98 ? 3.504 0.397 7.943 1.00 98.25 98 ALA A O 1
ATOM 793 N N . ILE A 1 99 ? 1.336 0.555 7.416 1.00 98.12 99 ILE A N 1
ATOM 794 C CA . ILE A 1 99 ? 1.563 1.375 6.213 1.00 98.12 99 ILE A CA 1
ATOM 795 C C . ILE A 1 99 ? 1.999 2.786 6.597 1.00 98.12 99 ILE A C 1
ATOM 797 O O . ILE A 1 99 ? 2.915 3.312 5.965 1.00 98.12 99 ILE A O 1
ATOM 801 N N . MET A 1 100 ? 1.353 3.380 7.600 1.00 98.00 100 MET A N 1
ATOM 802 C CA . MET A 1 100 ? 1.696 4.717 8.086 1.00 98.00 100 MET A CA 1
ATOM 803 C C . MET A 1 100 ? 3.111 4.727 8.672 1.00 98.00 100 MET A C 1
ATOM 805 O O . MET A 1 100 ? 3.954 5.463 8.179 1.00 98.00 100 MET A O 1
ATOM 809 N N . GLU A 1 101 ? 3.415 3.811 9.594 1.00 97.62 101 GLU A N 1
ATOM 810 C CA . GLU A 1 101 ? 4.739 3.692 10.227 1.00 97.62 101 GLU A CA 1
ATOM 811 C C . GLU A 1 101 ? 5.860 3.455 9.205 1.00 97.62 101 GLU A C 1
ATOM 813 O O . GLU A 1 101 ? 6.937 4.040 9.307 1.00 97.62 101 GLU A O 1
ATOM 818 N N . ALA A 1 102 ? 5.613 2.626 8.185 1.00 97.44 102 ALA A N 1
ATO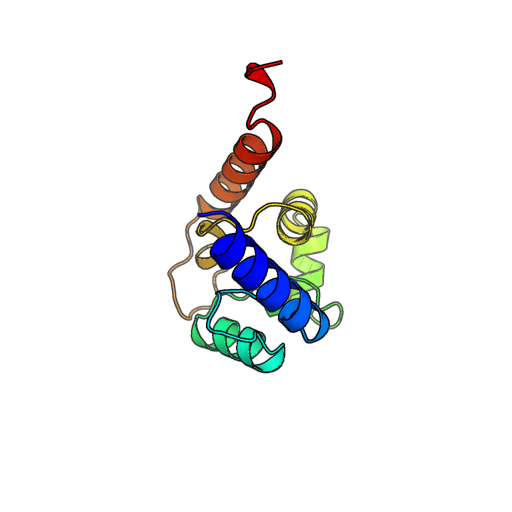M 819 C CA . ALA A 1 102 ? 6.588 2.398 7.121 1.00 97.44 102 ALA A CA 1
ATOM 820 C C . ALA A 1 102 ? 6.856 3.669 6.298 1.00 97.44 102 ALA A C 1
ATOM 822 O O . ALA A 1 102 ? 7.994 3.910 5.898 1.00 97.44 102 ALA A O 1
ATOM 823 N N . ASN A 1 103 ? 5.822 4.474 6.042 1.00 96.81 103 ASN A N 1
ATOM 824 C CA . ASN A 1 103 ? 5.973 5.751 5.351 1.00 96.81 103 ASN A CA 1
ATOM 825 C C . ASN A 1 103 ? 6.690 6.784 6.217 1.00 96.81 103 ASN A C 1
ATOM 827 O O . ASN A 1 103 ? 7.609 7.426 5.724 1.00 96.81 103 ASN A O 1
ATOM 831 N N . ASP A 1 104 ? 6.354 6.881 7.500 1.00 95.94 104 ASP A N 1
ATOM 832 C CA . ASP A 1 104 ? 7.025 7.791 8.430 1.00 95.94 104 ASP A CA 1
ATOM 833 C C . ASP A 1 104 ? 8.513 7.441 8.573 1.00 95.94 104 ASP A C 1
ATOM 835 O O . ASP A 1 104 ? 9.377 8.318 8.554 1.00 95.94 104 ASP A O 1
ATOM 839 N N . ALA A 1 105 ? 8.841 6.148 8.660 1.00 94.31 105 ALA A N 1
ATOM 840 C CA . ALA A 1 105 ? 10.225 5.686 8.681 1.00 94.31 105 ALA A CA 1
ATOM 841 C C . ALA A 1 105 ? 10.970 6.039 7.384 1.00 94.31 105 ALA A C 1
ATOM 843 O O . ALA A 1 105 ? 12.132 6.440 7.439 1.00 94.31 105 ALA A O 1
ATOM 844 N N . ALA A 1 106 ? 10.314 5.918 6.225 1.00 92.88 106 ALA A N 1
ATOM 845 C CA . ALA A 1 106 ? 10.892 6.301 4.939 1.00 92.88 106 ALA A CA 1
ATOM 846 C C . ALA A 1 106 ? 11.101 7.821 4.828 1.00 92.88 106 ALA A C 1
ATOM 848 O O . ALA A 1 106 ? 12.168 8.256 4.402 1.00 92.88 106 ALA A O 1
ATOM 849 N N . ASP A 1 107 ? 10.130 8.622 5.269 1.00 91.88 107 ASP A N 1
ATOM 850 C CA . ASP A 1 107 ? 10.202 10.084 5.250 1.00 91.88 107 ASP A CA 1
ATOM 851 C C . ASP A 1 107 ? 11.298 10.617 6.184 1.00 91.88 107 ASP A C 1
ATOM 853 O O . ASP A 1 107 ? 11.876 11.674 5.921 1.00 91.88 107 ASP A O 1
ATOM 857 N N . ASN A 1 108 ? 11.600 9.902 7.270 1.00 92.44 108 ASN A N 1
ATOM 858 C CA . ASN A 1 108 ? 12.650 10.262 8.226 1.00 92.44 108 ASN A CA 1
ATOM 859 C C . ASN A 1 108 ? 14.006 9.614 7.927 1.00 92.44 108 ASN A C 1
ATOM 861 O O . ASN A 1 108 ? 15.012 9.966 8.548 1.00 92.44 108 ASN A O 1
ATOM 865 N N . PHE A 1 109 ? 14.071 8.704 6.955 1.00 89.56 109 PHE A N 1
ATOM 866 C CA . PHE A 1 109 ? 15.298 7.994 6.631 1.00 89.56 109 PHE A CA 1
ATOM 867 C C . PHE A 1 109 ? 16.411 8.972 6.226 1.00 89.56 109 PHE A C 1
ATOM 869 O O . PHE A 1 109 ? 16.336 9.656 5.208 1.00 89.56 109 PHE A O 1
ATOM 876 N N . GLY A 1 110 ? 17.469 9.030 7.039 1.00 81.19 110 GLY A N 1
ATOM 877 C CA . GLY A 1 110 ? 18.644 9.869 6.792 1.00 81.19 110 GLY A CA 1
ATOM 878 C C . GLY A 1 110 ? 18.547 11.310 7.299 1.00 81.19 110 GLY A C 1
ATOM 879 O O . GLY A 1 110 ? 19.558 12.005 7.249 1.00 81.19 110 GLY A O 1
ATOM 880 N N . LYS A 1 111 ? 17.402 11.749 7.841 1.00 81.88 111 LYS A N 1
ATOM 881 C CA . LYS A 1 111 ? 17.275 13.083 8.460 1.00 81.88 111 LYS A CA 1
ATOM 882 C C . LYS A 1 111 ? 18.039 13.198 9.781 1.00 81.88 111 LYS A C 1
ATOM 884 O O . LYS A 1 111 ? 18.558 14.262 10.078 1.00 81.88 111 LYS A O 1
ATOM 889 N N . ASP A 1 112 ? 18.210 12.090 10.499 1.00 67.94 112 ASP A N 1
ATOM 890 C CA . ASP A 1 112 ? 18.972 12.036 11.759 1.00 67.94 112 ASP A CA 1
ATOM 891 C C . ASP A 1 112 ? 20.502 12.060 11.555 1.00 67.94 112 ASP A C 1
ATOM 893 O O . ASP A 1 112 ? 21.265 12.000 12.517 1.00 67.94 112 ASP A O 1
ATOM 897 N N . LYS A 1 113 ? 20.967 12.077 10.297 1.00 59.72 113 LYS A N 1
ATOM 898 C CA . LYS A 1 113 ? 22.393 12.128 9.928 1.00 59.72 113 LYS A CA 1
ATOM 899 C C . LYS A 1 113 ? 22.837 13.509 9.421 1.00 59.72 113 LYS A C 1
ATOM 901 O O . LYS A 1 113 ? 23.961 13.612 8.930 1.00 59.72 113 LYS A O 1
ATOM 906 N N . ALA A 1 114 ? 21.960 14.514 9.488 1.00 52.75 114 ALA A N 1
ATOM 907 C CA . ALA A 1 114 ? 22.195 15.889 9.043 1.00 52.75 114 ALA A CA 1
ATOM 908 C C . ALA A 1 114 ? 22.449 16.837 10.222 1.00 52.75 114 ALA A C 1
ATOM 910 O O . ALA A 1 114 ? 21.834 16.627 11.291 1.00 52.75 114 ALA A O 1
#